Protein AF-A0A659UC24-F1 (afdb_monomer_lite)

Sequence (117 aa):
VIEDGWMHGRGAGDMKAGLSACLYALAALRGLGYQPAAKVFLQSVVEEECTGNGALACLQRGYRADAAFIPEPLEPRLMRAQVGPIWFRVEVDGDPQHASGAFSAGANAIEKAFLII

pLDDT: mean 94.52, std 7.43, range [55.47, 98.62]

Secondary structure (DSSP, 8-state):
-EETTEE-STTIIIIIIHHHHHHHHHHHHHHTT---SS-------S-TTTT-HHHHHHHHTT---S------S-SS------PPP---------B---TTS-TTSSB-HHHHHTTT-

Foldseek 3Di:
DQDPNDDDDVCCQPPVVQLVVVVVVQVVCVVVVHHDPDDDDRDDFPCPVPHCVRVVVCVVVPDDDPDDDRRHNPPPDDDPDDDDDDDDDDDFDKFDDDPPPPPVDIGDRVVVVVVVD

Structure (mmCIF, N/CA/C/O backbone):
data_AF-A0A659UC24-F1
#
_entry.id   AF-A0A659UC24-F1
#
loop_
_atom_site.group_PDB
_atom_site.id
_atom_site.type_symbol
_atom_site.label_atom_id
_atom_site.label_alt_id
_atom_site.label_comp_id
_atom_site.label_asym_id
_atom_site.label_entity_id
_atom_site.label_seq_id
_atom_site.pdbx_PDB_ins_code
_atom_site.Cartn_x
_atom_site.Cartn_y
_atom_site.Cartn_z
_atom_site.occupancy
_atom_site.B_iso_or_equiv
_atom_site.auth_seq_id
_atom_site.auth_comp_id
_atom_site.auth_asym_id
_atom_site.auth_atom_id
_atom_site.pdbx_PDB_model_num
ATOM 1 N N . VAL A 1 1 ? 8.080 15.967 11.675 1.00 94.31 1 VAL A N 1
ATOM 2 C CA . VAL A 1 1 ? 7.955 17.275 12.370 1.00 94.31 1 VAL A CA 1
ATOM 3 C C . VAL A 1 1 ? 6.479 17.587 12.537 1.00 94.31 1 VAL A C 1
ATOM 5 O O . VAL A 1 1 ? 5.712 17.141 11.692 1.00 94.31 1 VAL A O 1
ATOM 8 N N . ILE A 1 2 ? 6.081 18.256 13.621 1.00 97.31 2 ILE A N 1
ATOM 9 C CA . ILE A 1 2 ? 4.722 18.793 13.779 1.00 97.31 2 ILE A CA 1
ATOM 10 C C . ILE A 1 2 ? 4.821 20.310 13.645 1.00 97.31 2 ILE A C 1
ATOM 12 O O . ILE A 1 2 ? 5.577 20.917 14.399 1.00 97.31 2 ILE A O 1
ATOM 16 N N . GLU A 1 3 ? 4.100 20.895 12.697 1.00 97.94 3 GLU A N 1
ATOM 17 C CA . GLU A 1 3 ? 4.138 22.329 12.391 1.00 97.94 3 GLU A CA 1
ATOM 18 C C . GLU A 1 3 ? 2.755 22.772 11.904 1.00 97.94 3 GLU A C 1
ATOM 20 O O . GLU A 1 3 ? 2.127 22.062 11.126 1.00 97.94 3 GLU A O 1
ATOM 25 N N . ASP A 1 4 ? 2.232 23.882 12.432 1.00 96.81 4 ASP A N 1
ATOM 26 C CA . ASP A 1 4 ? 0.914 24.442 12.080 1.00 96.81 4 ASP A CA 1
ATOM 27 C C . ASP A 1 4 ? -0.252 23.433 12.075 1.00 96.81 4 ASP A C 1
ATOM 29 O O . ASP A 1 4 ? -1.167 23.489 11.254 1.00 96.81 4 ASP A O 1
ATOM 33 N N . GLY A 1 5 ? -0.224 22.477 13.010 1.00 96.44 5 GLY A N 1
ATOM 34 C CA . GLY A 1 5 ? -1.240 21.424 13.120 1.00 96.44 5 GLY A CA 1
ATOM 35 C C . GLY A 1 5 ? -1.073 20.261 12.134 1.00 96.44 5 GLY A C 1
ATOM 36 O O . GLY A 1 5 ? -1.879 19.332 12.158 1.00 96.44 5 GLY A O 1
ATOM 37 N N . TRP A 1 6 ? -0.017 20.259 11.320 1.00 96.75 6 TRP A N 1
ATOM 38 C CA . TRP A 1 6 ? 0.310 19.201 10.368 1.00 96.75 6 TRP A CA 1
ATOM 39 C C . TRP A 1 6 ? 1.461 18.323 10.844 1.00 96.75 6 TRP A C 1
ATOM 41 O O . TRP A 1 6 ? 2.429 18.784 11.447 1.00 96.75 6 TRP A O 1
ATOM 51 N N . MET A 1 7 ? 1.368 17.026 10.538 1.00 97.19 7 MET A N 1
ATOM 52 C CA . MET A 1 7 ? 2.441 16.062 10.762 1.00 97.19 7 MET A CA 1
ATOM 53 C C . MET A 1 7 ? 3.180 15.760 9.460 1.00 97.19 7 MET A C 1
ATOM 55 O O . MET A 1 7 ? 2.629 15.180 8.529 1.00 97.19 7 MET A O 1
ATOM 59 N N . HIS A 1 8 ? 4.469 16.081 9.437 1.00 97.19 8 HIS A N 1
ATOM 60 C CA . HIS A 1 8 ? 5.357 15.870 8.301 1.00 97.19 8 HIS A CA 1
ATOM 61 C C . HIS A 1 8 ? 6.221 14.621 8.495 1.00 97.19 8 HIS A C 1
ATOM 63 O O . HIS A 1 8 ? 7.004 14.532 9.451 1.00 97.19 8 HIS A O 1
ATOM 69 N N . GLY A 1 9 ? 6.110 13.687 7.550 1.00 97.62 9 GLY A N 1
ATOM 70 C CA . GLY A 1 9 ? 6.937 12.487 7.443 1.00 97.62 9 GLY A CA 1
ATOM 71 C C . GLY A 1 9 ? 6.442 11.562 6.330 1.00 97.62 9 GLY A C 1
ATOM 72 O O . GLY A 1 9 ? 5.244 11.515 6.048 1.00 97.62 9 GLY A O 1
ATOM 73 N N . ARG A 1 10 ? 7.346 10.803 5.692 1.00 97.69 10 ARG A N 1
ATOM 74 C CA . ARG A 1 10 ? 6.949 9.798 4.692 1.00 97.69 10 ARG A CA 1
ATOM 75 C C . ARG A 1 10 ? 6.039 8.755 5.343 1.00 97.69 10 ARG A C 1
ATOM 77 O O . ARG A 1 10 ? 6.407 8.071 6.304 1.00 97.69 10 ARG A O 1
ATOM 84 N N . GLY A 1 11 ? 4.841 8.683 4.784 1.00 97.00 11 GLY A N 1
ATOM 85 C CA . GLY A 1 11 ? 3.746 7.839 5.218 1.00 97.00 11 GLY A CA 1
ATOM 86 C C . GLY A 1 11 ? 3.003 8.318 6.459 1.00 97.00 11 GLY A C 1
ATOM 87 O O . GLY A 1 11 ? 2.201 7.568 6.998 1.00 97.00 11 GLY A O 1
ATOM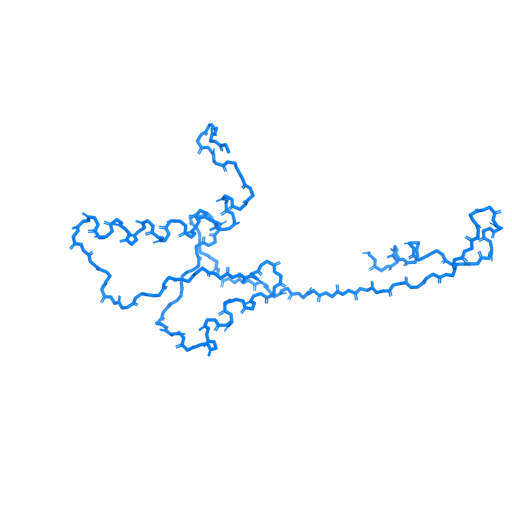 88 N N . ALA A 1 12 ? 3.251 9.552 6.920 1.00 97.06 12 ALA A N 1
ATOM 89 C CA . ALA A 1 12 ? 2.435 10.171 7.962 1.00 97.06 12 ALA A CA 1
ATOM 90 C C . ALA A 1 12 ? 0.963 10.231 7.528 1.00 97.06 12 ALA A C 1
ATOM 92 O O . ALA A 1 12 ? 0.110 9.799 8.288 1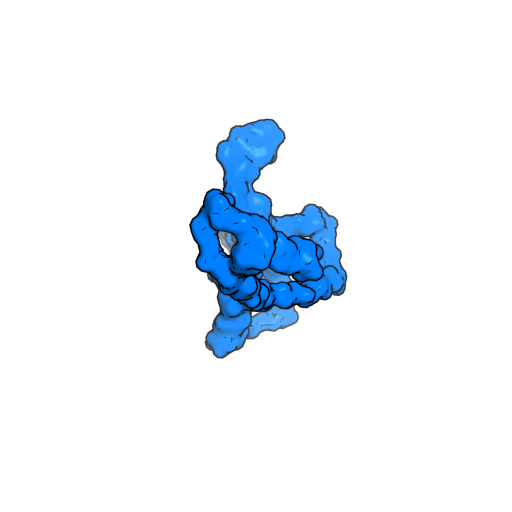.00 97.06 12 ALA A O 1
ATOM 93 N N . GLY A 1 13 ? 0.683 10.682 6.300 1.00 95.25 13 GLY A N 1
ATOM 94 C CA . GLY A 1 13 ? -0.649 10.576 5.695 1.00 95.25 13 GLY A CA 1
ATOM 95 C C . GLY A 1 13 ? -0.958 9.152 5.236 1.00 95.25 13 GLY A C 1
ATOM 96 O O . GLY A 1 13 ? -1.894 8.541 5.740 1.00 95.25 13 GLY A O 1
ATOM 97 N N . ASP A 1 14 ? -0.127 8.631 4.332 1.00 97.06 14 ASP A N 1
ATOM 98 C CA . ASP A 1 14 ? -0.354 7.375 3.609 1.00 97.06 14 ASP A CA 1
ATOM 99 C C . ASP A 1 14 ? 0.522 6.197 4.104 1.00 97.06 14 ASP A C 1
ATOM 101 O O . ASP A 1 14 ? 1.732 6.165 3.881 1.00 97.06 14 ASP A O 1
ATOM 105 N N . MET A 1 15 ? 0.000 5.219 4.844 1.00 96.38 15 MET A N 1
ATOM 106 C CA . MET A 1 15 ? -1.293 5.222 5.543 1.00 96.38 15 MET A CA 1
ATOM 107 C C . MET A 1 15 ? -1.126 5.104 7.070 1.00 96.38 15 MET A C 1
ATOM 109 O O . MET A 1 15 ? -2.014 4.628 7.785 1.00 96.38 15 MET A O 1
ATOM 113 N N . LYS A 1 16 ? 0.031 5.517 7.626 1.00 97.81 16 LYS A N 1
ATOM 114 C CA . LYS A 1 16 ? 0.342 5.313 9.060 1.00 97.81 16 LYS A CA 1
ATOM 115 C C . LYS A 1 16 ? -0.602 6.076 9.986 1.00 97.81 16 LYS A C 1
ATOM 117 O O . LYS A 1 16 ? -0.866 5.583 11.086 1.00 97.81 16 LYS A O 1
ATOM 122 N N . ALA A 1 17 ? -1.118 7.239 9.576 1.00 96.56 17 ALA A N 1
ATOM 123 C CA . ALA A 1 17 ? -2.160 7.934 10.333 1.00 96.56 17 ALA A CA 1
ATOM 124 C C . ALA A 1 17 ? -3.433 7.088 10.430 1.00 96.56 17 ALA A C 1
ATOM 126 O O . ALA A 1 17 ? -3.956 6.920 11.530 1.00 96.56 17 ALA A O 1
ATOM 127 N N . GLY A 1 18 ? -3.882 6.499 9.317 1.00 96.62 18 GLY A N 1
ATOM 128 C CA . GLY A 1 18 ? -5.038 5.605 9.283 1.00 96.62 18 GLY A CA 1
ATOM 129 C C . GLY A 1 18 ? -4.854 4.377 10.177 1.00 96.62 18 GLY A C 1
ATOM 130 O O . GLY A 1 18 ? -5.693 4.096 11.036 1.00 96.62 18 GLY A O 1
ATOM 131 N N . LEU A 1 19 ? -3.712 3.691 10.054 1.00 97.31 19 LEU A N 1
ATOM 132 C CA . LEU A 1 19 ? -3.372 2.546 10.909 1.00 97.31 19 LEU A CA 1
ATOM 133 C C . LEU A 1 19 ? -3.377 2.924 12.400 1.00 97.31 19 LEU A C 1
ATOM 135 O O . LEU A 1 19 ? -3.949 2.209 13.228 1.00 97.31 19 LEU A O 1
ATOM 139 N N . SER A 1 20 ? -2.772 4.065 12.738 1.00 97.38 20 SER A N 1
ATOM 140 C CA . SER A 1 20 ? -2.756 4.580 14.109 1.00 97.38 20 SER A CA 1
ATOM 141 C C . SER A 1 20 ? -4.172 4.901 14.593 1.00 97.38 20 SER A C 1
ATOM 143 O O . SER A 1 20 ? -4.533 4.513 15.701 1.00 97.38 20 SER A O 1
ATOM 145 N N . ALA A 1 21 ? -5.011 5.527 13.766 1.00 96.88 21 ALA A N 1
ATOM 146 C CA . ALA A 1 21 ? -6.394 5.842 14.114 1.00 96.88 21 ALA A CA 1
ATOM 147 C C . ALA A 1 21 ? -7.203 4.582 14.472 1.00 96.88 21 ALA A C 1
ATOM 149 O O . ALA A 1 21 ? -7.874 4.564 15.504 1.00 96.88 21 ALA A O 1
ATOM 150 N N . CYS A 1 22 ? -7.084 3.498 13.696 1.00 97.44 22 CYS A N 1
ATOM 151 C CA . CYS A 1 22 ? -7.727 2.220 14.022 1.00 97.44 22 CYS A CA 1
ATOM 152 C C . CYS A 1 22 ? -7.235 1.632 15.352 1.00 97.44 22 CYS A C 1
ATOM 154 O O . CYS A 1 22 ? -8.046 1.186 16.168 1.00 97.44 22 CYS A O 1
ATOM 156 N N . LEU A 1 23 ? -5.922 1.650 15.601 1.00 97.81 23 LEU A N 1
ATOM 157 C CA . LEU A 1 23 ? -5.352 1.153 16.854 1.00 97.81 23 LEU A CA 1
ATOM 158 C C . LEU A 1 23 ? -5.846 1.966 18.063 1.00 97.81 23 LEU A C 1
ATOM 160 O O . LEU A 1 23 ? -6.266 1.391 19.070 1.00 97.81 23 LEU A O 1
ATOM 164 N N . TYR A 1 24 ? -5.841 3.296 17.954 1.00 98.25 24 TYR A N 1
ATOM 165 C CA . TYR A 1 24 ? -6.286 4.185 19.025 1.00 98.25 24 TYR A CA 1
ATOM 166 C C . TYR A 1 24 ? -7.805 4.160 19.234 1.00 98.25 24 TYR A C 1
ATOM 168 O O . TYR A 1 24 ? -8.245 4.330 20.368 1.00 98.25 24 TYR A O 1
ATOM 176 N N . ALA A 1 25 ? -8.614 3.857 18.214 1.00 97.88 25 ALA A N 1
ATOM 177 C CA . ALA A 1 25 ? -10.049 3.621 18.387 1.00 97.88 25 ALA A CA 1
ATOM 178 C C . ALA A 1 25 ? -10.321 2.403 19.293 1.00 97.88 25 ALA A C 1
ATOM 180 O O . ALA A 1 25 ? -11.139 2.472 20.212 1.00 97.88 25 ALA A O 1
ATOM 181 N N . LEU A 1 26 ? -9.582 1.304 19.097 1.00 97.81 26 LEU A N 1
ATOM 182 C CA . LEU A 1 26 ? -9.667 0.125 19.968 1.00 97.81 26 LEU A CA 1
ATOM 183 C C . LEU A 1 26 ? -9.145 0.420 21.382 1.00 97.81 26 LEU A C 1
ATOM 185 O O . LEU A 1 26 ? -9.723 -0.049 22.366 1.00 97.81 26 LEU A O 1
ATOM 189 N N . ALA A 1 27 ? -8.076 1.213 21.497 1.00 98.25 27 ALA A N 1
ATOM 190 C CA . ALA A 1 27 ? -7.555 1.655 22.789 1.00 98.25 27 ALA A CA 1
ATOM 191 C C . ALA A 1 27 ? -8.557 2.549 23.541 1.00 98.25 27 ALA A C 1
ATOM 193 O O . ALA A 1 27 ? -8.727 2.385 24.747 1.00 98.25 27 ALA A O 1
ATOM 194 N N . ALA A 1 28 ? -9.261 3.441 22.839 1.00 98.50 28 ALA A N 1
ATOM 195 C CA . ALA A 1 28 ? -10.283 4.309 23.415 1.00 98.50 28 ALA A CA 1
ATOM 196 C C . ALA A 1 28 ? -11.478 3.508 23.951 1.00 98.50 28 ALA A C 1
ATOM 198 O O . ALA A 1 28 ? -11.894 3.734 25.086 1.00 98.50 28 ALA A O 1
ATOM 199 N N . LEU A 1 29 ? -11.976 2.519 23.194 1.00 98.06 29 LEU A N 1
ATOM 200 C CA . LEU A 1 29 ? -13.019 1.604 23.681 1.00 98.06 29 LEU A CA 1
ATOM 201 C C . LEU A 1 29 ? -12.598 0.922 24.983 1.00 98.06 29 LEU A C 1
ATOM 203 O O . LEU A 1 29 ? -13.348 0.939 25.959 1.00 98.06 29 LEU A O 1
ATOM 207 N N . ARG A 1 30 ? -11.369 0.395 25.017 1.00 97.88 30 ARG A N 1
ATOM 208 C CA . ARG A 1 30 ? -10.806 -0.218 26.223 1.00 97.88 30 ARG A CA 1
ATOM 209 C C . ARG A 1 30 ? -10.720 0.776 27.383 1.00 97.88 30 ARG A C 1
ATOM 211 O O . ARG A 1 30 ? -11.062 0.414 28.503 1.00 97.88 30 ARG A O 1
ATOM 218 N N . GLY A 1 31 ? -10.278 2.007 27.129 1.00 98.50 31 GLY A N 1
ATOM 219 C CA . GLY A 1 31 ? -10.175 3.064 28.142 1.00 98.50 31 GLY A CA 1
ATOM 220 C C . GLY A 1 31 ? -11.522 3.454 28.757 1.00 98.50 31 GLY A C 1
ATOM 221 O O . GLY A 1 31 ? -11.576 3.823 29.925 1.00 98.50 31 GLY A O 1
ATOM 222 N N . LEU A 1 32 ? -12.611 3.303 28.002 1.00 98.38 32 LEU A N 1
ATOM 223 C CA . LEU A 1 32 ? -13.984 3.498 28.471 1.00 98.38 32 LEU A CA 1
ATOM 224 C C . LEU A 1 32 ? -14.574 2.262 29.180 1.00 98.38 32 LEU A C 1
ATOM 226 O O . LEU A 1 32 ? -15.736 2.287 29.578 1.00 98.38 32 LEU A O 1
ATOM 230 N N . GLY A 1 33 ? -13.806 1.177 29.328 1.00 98.38 33 GLY A N 1
ATOM 231 C CA . GLY A 1 33 ? -14.279 -0.082 29.911 1.00 98.38 33 GLY A C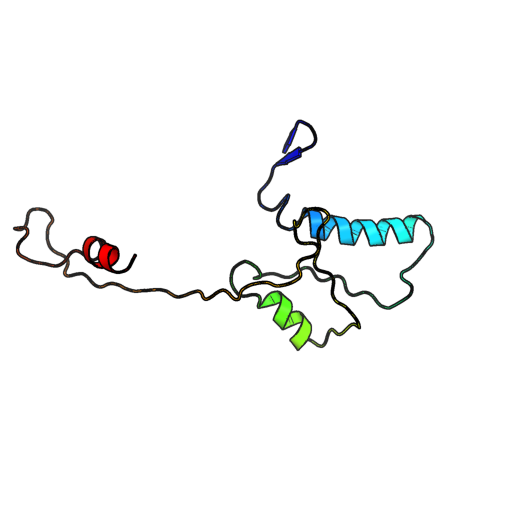A 1
ATOM 232 C C . GLY A 1 33 ? -15.128 -0.936 28.963 1.00 98.38 33 GLY A C 1
ATOM 233 O O . GLY A 1 33 ? -15.766 -1.887 29.411 1.00 98.38 33 GLY A O 1
ATOM 234 N N . TYR A 1 34 ? -15.135 -0.626 27.664 1.00 98.44 34 TYR A N 1
ATOM 235 C CA . TYR A 1 34 ? -15.846 -1.393 26.642 1.00 98.44 34 TYR A CA 1
ATOM 236 C C . TYR A 1 34 ? -14.908 -2.314 25.856 1.00 98.44 34 TYR A C 1
ATOM 238 O O . TYR A 1 34 ? -13.682 -2.190 25.865 1.00 98.44 34 TYR A O 1
ATOM 246 N N . GLN A 1 35 ? -15.518 -3.234 25.117 1.00 97.44 35 GLN A N 1
ATOM 247 C CA . GLN A 1 35 ? -14.856 -4.088 24.138 1.00 97.44 35 GLN A CA 1
ATOM 248 C C . GLN A 1 35 ? -15.649 -4.082 22.824 1.00 97.44 35 GLN A C 1
ATOM 250 O O . GLN A 1 35 ? -16.842 -3.763 22.842 1.00 97.44 35 GLN A O 1
ATOM 255 N N . PRO A 1 36 ? -15.028 -4.439 21.686 1.00 97.19 36 PRO A N 1
ATOM 256 C CA . PRO A 1 36 ? -15.765 -4.649 20.447 1.00 97.19 36 PRO A CA 1
ATOM 257 C C . PRO A 1 36 ? -16.905 -5.659 20.633 1.00 97.19 36 PRO A C 1
ATOM 259 O O . PRO A 1 36 ? -16.742 -6.673 21.310 1.00 97.19 36 PRO A O 1
ATOM 262 N N . ALA A 1 37 ? -18.047 -5.402 19.995 1.00 96.62 37 ALA A N 1
ATOM 263 C CA . ALA A 1 37 ? -19.220 -6.278 20.066 1.00 96.62 37 ALA A CA 1
ATOM 264 C C . ALA A 1 37 ? -19.048 -7.609 19.302 1.00 96.62 37 ALA A C 1
ATOM 266 O O . ALA A 1 37 ? -19.906 -8.483 19.377 1.00 96.62 37 ALA A O 1
ATOM 267 N N . ALA A 1 38 ? -17.948 -7.762 18.560 1.00 96.69 38 ALA A N 1
ATOM 268 C CA . ALA A 1 38 ? -17.609 -8.945 17.782 1.00 96.69 38 ALA A CA 1
ATOM 269 C C . ALA A 1 38 ? -16.083 -9.112 17.688 1.00 96.69 38 ALA A C 1
ATOM 271 O O . ALA A 1 38 ? -15.312 -8.249 18.113 1.00 96.69 38 ALA A O 1
ATOM 272 N N . LYS A 1 39 ? -15.633 -10.229 17.110 1.00 97.56 39 LYS A N 1
ATOM 273 C CA . LYS A 1 39 ? -14.210 -10.490 16.869 1.00 97.56 39 LYS A CA 1
ATOM 274 C C . LYS A 1 39 ? -13.642 -9.476 15.871 1.00 97.56 39 LYS A C 1
ATOM 276 O O . LYS A 1 39 ? -14.171 -9.328 14.776 1.00 97.56 39 LYS A O 1
ATOM 281 N N . VAL A 1 40 ? -12.526 -8.842 16.225 1.00 97.81 40 VAL A N 1
ATOM 282 C CA . VAL A 1 40 ? -11.811 -7.889 15.364 1.00 97.81 40 VAL A CA 1
ATOM 283 C C . VAL A 1 40 ? -10.410 -8.415 15.069 1.00 97.81 40 VAL A C 1
ATOM 285 O O . VAL A 1 40 ? -9.699 -8.843 15.977 1.00 97.81 40 VAL A O 1
ATOM 288 N N . PHE A 1 41 ? -10.005 -8.351 13.801 1.00 98.00 41 PHE A N 1
ATOM 289 C CA . PHE A 1 41 ? -8.622 -8.549 13.379 1.00 98.00 41 PHE A CA 1
ATOM 290 C C . PHE A 1 41 ? -8.047 -7.199 12.960 1.00 98.00 41 PHE A C 1
ATOM 292 O O . PHE A 1 41 ? -8.562 -6.577 12.037 1.00 98.00 41 PHE A O 1
ATOM 299 N N . LEU A 1 42 ? -6.981 -6.756 13.624 1.00 97.50 42 LEU A N 1
ATOM 300 C CA . LEU A 1 42 ? -6.203 -5.603 13.179 1.00 97.50 42 LEU A CA 1
ATOM 301 C C . LEU A 1 42 ? -5.002 -6.117 12.384 1.00 97.50 42 LEU A C 1
ATOM 303 O O . LEU A 1 42 ? -4.203 -6.891 12.912 1.00 97.50 42 LEU A O 1
ATOM 307 N N . GLN A 1 43 ? -4.894 -5.716 11.120 1.00 98.12 43 GLN A N 1
ATOM 308 C CA . GLN A 1 43 ? -3.858 -6.187 10.205 1.00 98.12 43 GLN A CA 1
ATOM 309 C C . GLN A 1 43 ? -3.019 -5.001 9.731 1.00 98.12 43 GLN A C 1
ATOM 311 O O . GLN A 1 43 ? -3.539 -4.074 9.122 1.00 98.12 43 GLN A O 1
ATOM 316 N N . SER A 1 44 ? -1.719 -5.045 10.021 1.00 97.56 44 SER A N 1
ATOM 317 C CA . SER A 1 44 ? -0.716 -4.181 9.399 1.00 97.56 44 SER A CA 1
ATOM 318 C C . SER A 1 44 ? 0.031 -5.034 8.388 1.00 97.56 44 SER A C 1
ATOM 320 O O . SER A 1 44 ? 0.683 -6.004 8.777 1.00 97.56 44 SER A O 1
ATOM 322 N N . VAL A 1 45 ? -0.085 -4.700 7.108 1.00 98.06 45 VAL A N 1
ATOM 323 C CA . VAL A 1 45 ? 0.472 -5.501 6.014 1.00 98.06 45 VAL A CA 1
ATOM 324 C C . VAL A 1 45 ? 1.576 -4.746 5.284 1.00 98.06 45 VAL A C 1
ATOM 326 O O . VAL A 1 45 ? 1.679 -3.526 5.372 1.00 98.06 45 VAL A O 1
ATOM 329 N N . VAL A 1 46 ? 2.427 -5.500 4.598 1.00 98.12 46 VAL A N 1
ATOM 330 C CA . VAL A 1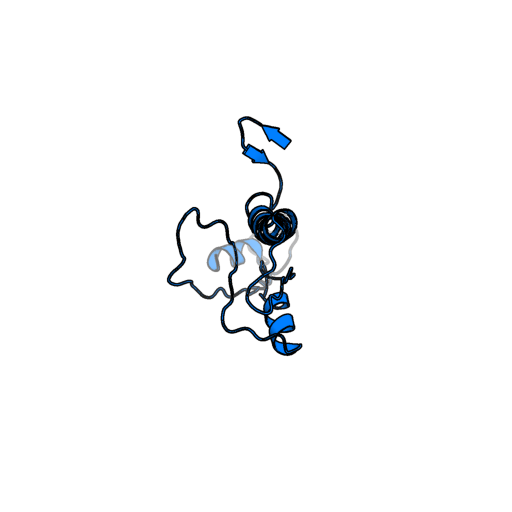 46 ? 3.462 -4.978 3.697 1.00 98.12 46 VAL A CA 1
ATOM 331 C C . VAL A 1 46 ? 2.983 -5.064 2.247 1.00 98.12 46 VAL A C 1
ATOM 333 O O . VAL A 1 46 ? 1.937 -5.655 1.976 1.00 98.12 46 VAL A O 1
ATOM 336 N N . GLU A 1 47 ? 3.792 -4.547 1.321 1.00 97.81 47 GLU A N 1
ATOM 337 C CA . GLU A 1 47 ? 3.651 -4.751 -0.128 1.00 97.81 47 GLU A CA 1
ATOM 338 C C . GLU A 1 47 ? 2.433 -4.092 -0.803 1.00 97.81 47 GLU A C 1
ATOM 340 O O . GLU A 1 47 ? 2.227 -4.324 -1.988 1.00 97.81 47 GLU A O 1
ATOM 345 N N . GLU A 1 48 ? 1.631 -3.276 -0.112 1.00 98.00 48 GLU A N 1
ATOM 346 C CA . GLU A 1 48 ? 0.479 -2.579 -0.723 1.00 98.00 48 GLU A CA 1
ATOM 347 C C . GLU A 1 48 ? 0.915 -1.724 -1.930 1.00 98.00 48 GLU A C 1
ATOM 349 O O . GLU A 1 48 ? 0.444 -1.955 -3.041 1.00 98.00 48 GLU A O 1
ATOM 354 N N . GLU A 1 49 ? 1.951 -0.906 -1.736 1.00 96.62 49 GLU A N 1
ATOM 355 C CA . GLU A 1 49 ? 2.496 0.071 -2.697 1.00 96.62 49 GLU A CA 1
ATOM 356 C C . GLU A 1 49 ? 3.130 -0.531 -3.969 1.00 96.62 49 GLU A C 1
ATOM 358 O O . GLU A 1 49 ? 3.600 0.193 -4.849 1.00 96.62 49 GLU A O 1
ATOM 363 N N . CYS A 1 50 ? 3.219 -1.860 -4.069 1.00 95.25 50 CYS A N 1
ATOM 364 C CA . CYS A 1 50 ? 3.873 -2.548 -5.187 1.00 95.25 50 CYS A CA 1
ATOM 365 C C . CYS A 1 50 ? 3.105 -3.765 -5.708 1.00 95.25 50 CYS A C 1
ATOM 367 O O . CYS A 1 50 ? 3.084 -3.984 -6.919 1.00 95.25 50 CYS A O 1
ATOM 369 N N . THR A 1 51 ? 2.496 -4.582 -4.840 1.00 96.69 51 THR A N 1
ATOM 370 C CA . THR A 1 51 ? 1.877 -5.853 -5.264 1.00 96.69 51 THR A CA 1
ATOM 371 C C . THR A 1 51 ? 0.545 -6.194 -4.596 1.00 96.69 51 THR A C 1
ATOM 373 O O . THR A 1 51 ? -0.238 -6.953 -5.164 1.00 96.69 51 THR A O 1
ATOM 376 N N . GLY A 1 52 ? 0.277 -5.701 -3.386 1.00 97.31 52 GLY A N 1
ATOM 377 C CA . GLY A 1 52 ? -0.859 -6.113 -2.554 1.00 97.31 52 GLY A CA 1
ATOM 378 C C . GLY A 1 52 ? -0.694 -7.481 -1.870 1.00 97.31 52 GLY A C 1
ATOM 379 O O . GLY A 1 52 ? -1.616 -7.960 -1.201 1.00 97.31 52 GLY A O 1
ATOM 380 N N . ASN A 1 53 ? 0.473 -8.127 -1.987 1.00 98.44 53 ASN A N 1
ATOM 381 C CA . ASN A 1 53 ? 0.677 -9.498 -1.506 1.00 98.44 53 ASN A CA 1
ATOM 382 C C . ASN A 1 53 ? 0.522 -9.656 0.012 1.00 98.44 53 ASN A C 1
ATOM 384 O O . ASN A 1 53 ? 0.092 -10.715 0.468 1.00 98.44 53 ASN A O 1
ATOM 388 N N . GLY A 1 54 ? 0.822 -8.627 0.810 1.00 98.50 54 GLY A N 1
ATOM 389 C CA . GLY A 1 54 ? 0.634 -8.692 2.261 1.00 98.50 54 GLY A CA 1
ATOM 390 C C . GLY A 1 54 ? -0.835 -8.863 2.659 1.00 98.50 54 GLY A C 1
ATOM 391 O O . GLY A 1 54 ? -1.150 -9.699 3.507 1.00 98.50 54 GLY A O 1
ATOM 392 N N . ALA A 1 55 ? -1.746 -8.138 2.002 1.00 98.25 55 ALA A N 1
ATOM 393 C CA . ALA A 1 55 ? -3.186 -8.287 2.216 1.00 98.25 55 ALA A CA 1
ATOM 394 C C . ALA A 1 55 ? -3.680 -9.671 1.760 1.00 98.25 55 ALA A C 1
ATOM 396 O O . ALA A 1 55 ? -4.403 -10.357 2.492 1.00 98.25 55 ALA A O 1
ATOM 397 N N . LEU A 1 56 ? -3.227 -10.130 0.587 1.00 98.44 56 LEU A N 1
ATOM 398 C CA . LEU A 1 56 ? -3.554 -11.463 0.075 1.00 98.44 56 LEU A CA 1
ATOM 399 C C . LEU A 1 56 ? -3.069 -12.575 1.019 1.00 98.44 56 LEU A C 1
ATOM 401 O O . LEU A 1 56 ? -3.811 -13.524 1.287 1.00 98.44 56 LEU A O 1
ATOM 405 N N . ALA A 1 57 ? -1.868 -12.443 1.583 1.00 98.62 57 ALA A N 1
ATOM 406 C CA . ALA A 1 57 ? -1.301 -13.410 2.518 1.00 98.62 57 ALA A CA 1
ATOM 407 C C . ALA A 1 57 ? -2.149 -13.553 3.795 1.00 98.62 57 ALA A C 1
ATOM 409 O O . ALA A 1 57 ? -2.331 -14.669 4.288 1.00 98.62 57 ALA A O 1
ATOM 410 N N . CYS A 1 58 ? -2.737 -12.467 4.313 1.00 98.56 58 CYS A N 1
ATOM 411 C CA . CYS A 1 58 ? -3.674 -12.540 5.439 1.00 98.56 58 CYS A CA 1
ATOM 412 C C . CYS A 1 58 ? -4.905 -13.399 5.106 1.00 98.56 58 CYS A C 1
ATOM 414 O O . CYS A 1 58 ? -5.324 -14.237 5.913 1.00 98.56 58 CYS A O 1
ATOM 416 N N . LEU A 1 59 ? -5.459 -13.246 3.902 1.00 98.25 59 LEU A N 1
ATOM 417 C CA . LEU A 1 59 ? -6.579 -14.065 3.445 1.00 98.25 59 LEU A CA 1
ATOM 418 C C . LEU A 1 59 ? -6.161 -15.525 3.229 1.00 98.25 59 LEU A C 1
ATOM 420 O O . LEU A 1 59 ? -6.885 -16.430 3.653 1.00 98.25 59 LEU A O 1
ATOM 424 N N . GLN A 1 60 ? -4.995 -15.778 2.636 1.00 98.50 60 GLN A N 1
ATOM 425 C CA . GLN A 1 60 ? -4.465 -17.133 2.440 1.00 98.50 60 GLN A CA 1
ATOM 426 C C . GLN A 1 60 ? -4.169 -17.843 3.766 1.00 98.50 60 GLN A C 1
ATOM 428 O O . GLN A 1 60 ? -4.400 -19.044 3.888 1.00 98.50 60 GLN A O 1
ATOM 433 N N . ARG A 1 61 ? -3.738 -17.103 4.794 1.00 98.31 61 ARG A N 1
ATOM 434 C CA . ARG A 1 61 ? -3.524 -17.630 6.150 1.00 98.31 61 ARG A CA 1
ATOM 435 C C . ARG A 1 61 ? -4.822 -18.059 6.847 1.00 98.31 61 ARG A C 1
ATOM 437 O O . ARG A 1 61 ? -4.753 -18.805 7.820 1.00 98.31 61 ARG A O 1
ATOM 444 N N . GLY A 1 62 ? -5.981 -17.610 6.360 1.00 98.44 62 GLY A N 1
ATOM 445 C CA . GLY A 1 62 ? -7.302 -18.022 6.845 1.00 98.44 62 GLY A CA 1
ATOM 446 C C . GLY A 1 62 ? -8.056 -16.976 7.670 1.00 98.44 62 GLY A C 1
ATOM 447 O O . GLY A 1 62 ? -9.105 -17.295 8.225 1.00 98.44 62 GLY A O 1
ATOM 448 N N . TYR A 1 63 ? -7.579 -15.728 7.755 1.00 98.44 63 TYR A N 1
ATOM 449 C CA . TYR A 1 63 ? -8.332 -14.667 8.433 1.00 98.44 63 TYR A CA 1
ATOM 450 C C . TYR A 1 63 ? -9.603 -14.310 7.647 1.00 98.44 63 TYR A C 1
ATOM 452 O O . TYR A 1 63 ? -9.547 -14.079 6.438 1.00 98.44 63 TYR A O 1
ATOM 460 N N . ARG A 1 64 ? -10.757 -14.285 8.321 1.00 98.00 64 ARG A N 1
ATOM 461 C CA . ARG A 1 64 ? -12.078 -13.975 7.746 1.00 98.00 64 ARG A CA 1
ATOM 462 C C . ARG A 1 64 ? -12.893 -13.135 8.724 1.00 98.00 64 ARG A C 1
ATOM 464 O O . ARG A 1 64 ? -12.809 -13.368 9.927 1.00 98.00 64 ARG A O 1
ATOM 471 N N . ALA A 1 65 ? -13.673 -12.199 8.199 1.00 98.06 65 ALA A N 1
ATOM 472 C CA . ALA A 1 65 ? -14.595 -11.342 8.940 1.00 98.06 65 ALA A CA 1
ATOM 473 C C . ALA A 1 65 ? -15.776 -10.963 8.032 1.00 98.06 65 ALA A C 1
ATOM 475 O O . ALA A 1 65 ? -15.666 -11.085 6.812 1.00 98.06 65 ALA A O 1
ATOM 476 N N . ASP A 1 66 ? -16.871 -10.481 8.621 1.00 98.44 66 ASP A N 1
ATOM 477 C CA . ASP A 1 66 ? -18.070 -10.062 7.876 1.00 98.44 66 ASP A CA 1
ATOM 478 C C . ASP A 1 66 ? -17.847 -8.775 7.065 1.00 98.44 66 ASP A C 1
ATOM 480 O O . ASP A 1 66 ? -18.556 -8.506 6.098 1.00 98.44 66 ASP A O 1
ATOM 484 N N . ALA A 1 67 ? -16.849 -7.977 7.453 1.00 97.62 67 ALA A N 1
ATOM 485 C CA . ALA A 1 67 ? -16.459 -6.750 6.777 1.00 97.62 67 ALA A CA 1
ATOM 486 C C . ALA A 1 67 ? -14.953 -6.487 6.929 1.00 97.62 67 ALA A C 1
ATOM 488 O O . ALA A 1 67 ? -14.311 -6.968 7.866 1.00 97.62 67 ALA A O 1
ATOM 489 N N . ALA A 1 68 ? -14.412 -5.675 6.019 1.00 97.31 68 ALA A N 1
ATOM 490 C CA . ALA A 1 68 ? -13.067 -5.119 6.093 1.00 97.31 68 ALA A CA 1
ATOM 491 C C . ALA A 1 68 ? -13.141 -3.588 6.008 1.00 97.31 68 ALA A C 1
ATOM 493 O O . ALA A 1 68 ? -13.939 -3.043 5.246 1.00 97.31 68 ALA A O 1
ATOM 494 N N . PHE A 1 69 ? -12.308 -2.905 6.790 1.00 96.56 69 PHE A N 1
ATOM 495 C CA . PHE A 1 69 ? -12.175 -1.451 6.783 1.00 96.56 69 PHE A CA 1
ATOM 496 C C . PHE A 1 69 ? -10.693 -1.093 6.673 1.00 96.56 69 PHE A C 1
ATOM 498 O O . PHE A 1 69 ? -9.902 -1.503 7.523 1.00 96.56 69 PHE A O 1
ATOM 505 N N . ILE A 1 70 ? -10.332 -0.358 5.622 1.00 97.38 70 ILE A N 1
ATOM 506 C CA . ILE A 1 70 ? -8.963 0.087 5.346 1.00 97.38 70 ILE A CA 1
ATOM 507 C C . ILE A 1 70 ? -8.978 1.623 5.393 1.00 97.38 70 ILE A C 1
ATOM 509 O O . ILE A 1 70 ? -9.622 2.238 4.540 1.00 97.38 70 ILE A O 1
ATOM 513 N N . PRO A 1 71 ? -8.355 2.254 6.405 1.00 95.94 71 PRO A N 1
ATOM 514 C CA . PRO A 1 71 ? -8.420 3.700 6.622 1.00 95.94 71 PRO A CA 1
ATOM 515 C C . PRO A 1 71 ? -7.432 4.465 5.725 1.00 95.94 71 PRO A C 1
ATOM 517 O O . PRO A 1 71 ? -6.560 5.174 6.230 1.00 95.94 71 PRO A O 1
ATOM 520 N N . GLU A 1 72 ? -7.558 4.312 4.406 1.00 97.12 72 GLU A N 1
ATOM 521 C CA . GLU A 1 72 ? -6.782 5.106 3.447 1.00 97.12 72 GLU A CA 1
ATOM 522 C C . GLU A 1 72 ? -7.093 6.607 3.571 1.00 97.12 72 GLU A C 1
ATOM 524 O O . GLU A 1 72 ? -8.203 6.975 3.983 1.00 97.12 72 GLU A O 1
ATOM 529 N N . PRO A 1 73 ? -6.152 7.504 3.214 1.00 95.31 73 PRO A N 1
ATOM 530 C CA . PRO A 1 73 ? -6.326 8.948 3.347 1.00 95.31 73 PRO A CA 1
ATOM 531 C C . PRO A 1 73 ? -7.296 9.513 2.288 1.00 95.31 73 PRO A C 1
ATOM 533 O O . PRO A 1 73 ? -6.908 10.219 1.362 1.00 95.31 73 PRO A O 1
ATOM 536 N N . LEU A 1 74 ? -8.594 9.233 2.442 1.00 91.00 74 LEU A N 1
ATOM 537 C CA . LEU A 1 74 ? -9.665 9.621 1.510 1.00 91.00 74 LEU A CA 1
ATOM 538 C C . LEU A 1 74 ? -10.382 10.935 1.881 1.00 91.00 74 LEU A C 1
ATOM 540 O O . LEU A 1 74 ? -11.350 11.316 1.214 1.00 91.00 74 LEU A O 1
ATOM 544 N N . GLU A 1 75 ? -9.917 11.631 2.926 1.00 84.94 75 GLU A N 1
ATOM 545 C CA . GLU A 1 75 ? -10.685 12.653 3.666 1.00 84.94 75 GLU A CA 1
ATOM 546 C C . GLU A 1 75 ? -11.997 12.041 4.248 1.00 84.94 75 GLU A C 1
ATOM 548 O O . GLU A 1 75 ? -12.069 10.815 4.357 1.00 84.94 75 GLU A O 1
ATOM 553 N N . PRO A 1 76 ? -13.048 12.784 4.677 1.00 87.69 76 PRO A N 1
ATOM 554 C CA . PRO A 1 76 ? -14.267 12.171 5.215 1.00 87.69 76 PRO A CA 1
ATOM 555 C C . PRO A 1 76 ? -15.173 11.655 4.082 1.00 87.69 76 PRO A C 1
ATOM 557 O O . PRO A 1 76 ? -16.332 12.051 3.950 1.00 87.69 76 PRO A O 1
ATOM 560 N N . ARG A 1 77 ? -14.626 10.793 3.220 1.00 94.12 77 ARG A N 1
ATOM 561 C CA . ARG A 1 77 ? -15.300 10.197 2.062 1.00 94.12 77 ARG A CA 1
ATOM 562 C C . ARG A 1 77 ? -15.076 8.692 2.032 1.00 94.12 77 ARG A C 1
ATOM 564 O O . ARG A 1 77 ? -14.101 8.175 2.564 1.00 94.12 77 ARG A O 1
ATOM 571 N N . LEU A 1 78 ? -15.986 7.998 1.355 1.00 94.69 78 LEU A N 1
ATOM 572 C CA . LEU A 1 78 ? -15.887 6.569 1.091 1.00 94.69 78 LEU A CA 1
ATOM 573 C C . LEU A 1 78 ? -15.577 6.341 -0.390 1.00 94.69 78 LEU A C 1
ATOM 575 O O . LEU A 1 78 ? -16.262 6.880 -1.264 1.00 94.69 78 LEU A O 1
ATOM 579 N N . MET A 1 79 ? -14.572 5.516 -0.675 1.00 95.69 79 MET A N 1
ATOM 580 C CA . MET A 1 79 ? -14.265 5.101 -2.040 1.00 95.69 79 MET A CA 1
ATOM 581 C C . MET A 1 79 ? -15.306 4.085 -2.523 1.00 95.69 79 MET A C 1
ATOM 583 O O . MET A 1 79 ? -15.483 3.029 -1.924 1.00 95.69 79 MET A O 1
ATOM 587 N N . ARG A 1 80 ? -16.014 4.413 -3.613 1.00 96.94 80 ARG A N 1
ATOM 588 C CA . ARG A 1 80 ? -17.047 3.540 -4.204 1.00 96.94 80 ARG A CA 1
ATOM 589 C C . ARG A 1 80 ? -16.489 2.568 -5.247 1.00 96.94 80 ARG A C 1
ATOM 591 O O . ARG A 1 80 ? -17.063 1.507 -5.457 1.00 96.94 80 ARG A O 1
ATOM 598 N N . ALA A 1 81 ? -15.419 2.956 -5.931 1.00 96.75 81 ALA A N 1
ATOM 599 C CA . ALA A 1 81 ? -14.765 2.171 -6.970 1.00 96.75 81 ALA A CA 1
ATOM 600 C C . ALA A 1 81 ? -13.288 2.568 -7.055 1.00 96.75 81 ALA A C 1
ATOM 602 O O . ALA A 1 81 ? -12.941 3.701 -6.724 1.00 96.75 81 ALA A O 1
ATOM 603 N N . GLN A 1 82 ? -12.454 1.647 -7.534 1.00 96.19 82 GLN A N 1
ATOM 604 C CA . GLN A 1 82 ? -11.020 1.837 -7.749 1.00 96.19 82 GLN A CA 1
ATOM 605 C C . GLN A 1 82 ? -10.590 1.162 -9.056 1.00 96.19 82 GLN A C 1
ATOM 607 O O . GLN A 1 82 ? -11.284 0.273 -9.556 1.00 96.19 82 GLN A O 1
ATOM 612 N N . VAL A 1 83 ? -9.448 1.576 -9.598 1.00 97.75 83 VAL A N 1
ATOM 613 C CA . VAL A 1 83 ? -8.822 0.932 -10.762 1.00 97.75 83 VAL A CA 1
ATOM 614 C C . VAL A 1 83 ? -7.880 -0.193 -10.328 1.00 97.75 83 VAL A C 1
ATOM 616 O O . VAL A 1 83 ? -7.452 -0.243 -9.177 1.00 97.75 83 VAL A O 1
ATOM 619 N N . GLY A 1 84 ? -7.549 -1.092 -11.257 1.00 96.12 84 GLY A N 1
ATOM 620 C CA . GLY A 1 84 ? -6.467 -2.060 -11.083 1.00 96.12 84 GLY A CA 1
ATOM 621 C C . GLY A 1 84 ? -5.163 -1.538 -11.703 1.00 96.12 84 GLY A C 1
ATOM 622 O O . GLY A 1 84 ? -5.197 -1.127 -12.864 1.00 96.12 84 GLY A O 1
ATOM 623 N N . PRO A 1 85 ? -4.029 -1.543 -10.980 1.00 94.88 85 PRO A N 1
ATOM 624 C CA . PRO A 1 85 ? -2.723 -1.224 -11.551 1.00 94.88 85 PRO A CA 1
ATOM 625 C C . PRO A 1 85 ? -2.043 -2.460 -12.167 1.00 94.88 85 PRO A C 1
ATOM 627 O O . PRO A 1 85 ? -2.260 -3.589 -11.730 1.00 94.88 85 PRO A O 1
ATOM 630 N N . ILE A 1 86 ? -1.174 -2.240 -13.160 1.00 96.19 86 ILE A N 1
ATOM 631 C CA . ILE A 1 86 ? -0.241 -3.245 -13.695 1.00 96.19 86 ILE A CA 1
ATOM 632 C C . ILE A 1 86 ? 1.157 -2.637 -13.687 1.00 96.19 86 ILE A C 1
ATOM 634 O O . ILE A 1 86 ? 1.363 -1.546 -14.216 1.00 96.19 86 ILE A O 1
ATOM 638 N N . TRP A 1 87 ? 2.116 -3.354 -13.107 1.00 96.69 87 TRP A N 1
ATOM 639 C CA . TRP A 1 87 ? 3.532 -3.016 -13.197 1.00 96.69 87 TRP A CA 1
ATOM 640 C C . TRP A 1 87 ? 4.196 -3.917 -14.234 1.00 96.69 87 TRP A C 1
ATOM 642 O O . TRP A 1 87 ? 4.031 -5.136 -14.209 1.00 96.69 87 TRP A O 1
ATOM 652 N N . PHE A 1 88 ? 4.957 -3.318 -15.144 1.00 96.44 88 PHE A N 1
ATOM 653 C CA . PHE A 1 88 ? 5.756 -4.027 -16.138 1.00 96.44 88 PHE A CA 1
ATOM 654 C C . PHE A 1 88 ? 7.095 -3.313 -16.329 1.00 96.44 88 PHE A C 1
ATOM 656 O O . PHE A 1 88 ? 7.234 -2.129 -16.024 1.00 96.44 88 PHE A O 1
ATOM 663 N N . ARG A 1 89 ? 8.093 -4.046 -16.822 1.00 97.12 89 ARG A N 1
ATOM 664 C CA . ARG A 1 89 ? 9.402 -3.502 -17.190 1.00 97.12 89 ARG A CA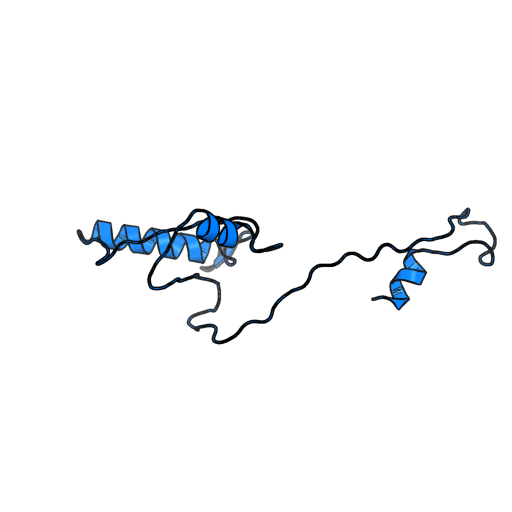 1
ATOM 665 C C . ARG A 1 89 ? 9.612 -3.703 -18.680 1.00 97.12 89 ARG A C 1
ATOM 667 O O . ARG A 1 89 ? 9.347 -4.787 -19.190 1.00 97.12 89 ARG A O 1
ATOM 674 N N . VAL A 1 90 ? 10.109 -2.665 -19.344 1.00 96.88 90 VAL A N 1
ATOM 675 C CA . VAL A 1 90 ? 10.586 -2.743 -20.725 1.00 96.88 90 VAL A CA 1
ATOM 676 C C . VAL A 1 90 ? 12.103 -2.683 -20.697 1.00 96.88 90 VAL A C 1
ATOM 678 O O . VAL A 1 90 ? 12.678 -1.763 -20.118 1.00 96.88 90 VAL A O 1
ATOM 681 N N . GLU A 1 91 ? 12.740 -3.673 -21.307 1.00 97.44 91 GLU A N 1
ATOM 682 C CA . GLU A 1 91 ? 14.185 -3.707 -21.505 1.00 97.44 91 GLU A CA 1
ATOM 683 C C . GLU A 1 91 ? 14.468 -3.310 -22.956 1.00 97.44 91 GLU A C 1
ATOM 685 O O . GLU A 1 91 ? 13.866 -3.852 -23.884 1.00 97.44 91 GLU A O 1
ATOM 690 N N . VAL A 1 92 ? 15.315 -2.294 -23.141 1.00 96.81 92 VAL A N 1
ATOM 691 C CA . VAL A 1 92 ? 15.619 -1.711 -24.452 1.00 96.81 92 VAL A CA 1
ATOM 692 C C . VAL A 1 92 ? 17.105 -1.858 -24.722 1.00 96.81 92 VAL A C 1
ATOM 694 O O . VAL A 1 92 ? 17.927 -1.236 -24.050 1.00 96.81 92 VAL A O 1
ATOM 697 N N . ASP A 1 93 ? 17.436 -2.633 -25.748 1.00 95.94 93 ASP A N 1
ATOM 698 C CA . ASP A 1 93 ? 18.822 -2.856 -26.135 1.00 95.94 93 ASP A CA 1
ATOM 699 C C . ASP A 1 93 ? 19.346 -1.777 -27.092 1.00 95.94 93 ASP A C 1
ATOM 701 O O . ASP A 1 93 ? 18.709 -1.368 -28.079 1.00 95.94 93 ASP A O 1
ATOM 705 N N . GLY A 1 94 ? 20.568 -1.340 -26.804 1.00 92.44 94 GLY A N 1
ATOM 706 C CA . GLY A 1 94 ? 21.382 -0.500 -27.673 1.00 92.44 94 GLY A CA 1
ATOM 707 C C . GLY A 1 94 ? 22.462 -1.3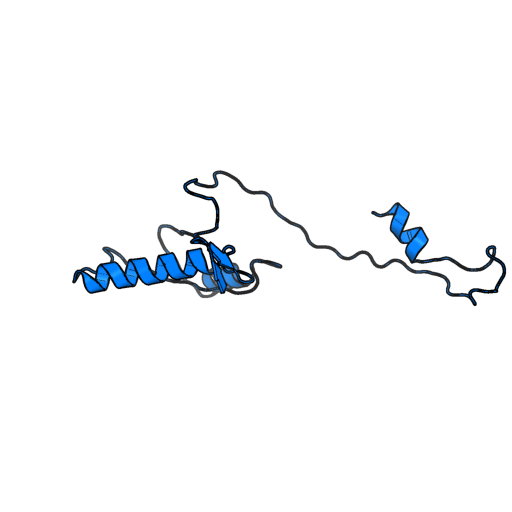03 -28.396 1.00 92.44 94 GLY A C 1
ATOM 708 O O . GLY A 1 94 ? 22.644 -2.492 -28.163 1.00 92.44 94 GLY A O 1
ATOM 709 N N . ASP A 1 95 ? 23.206 -0.616 -29.251 1.00 92.12 95 ASP A N 1
ATOM 710 C CA . ASP A 1 95 ? 24.475 -1.083 -29.808 1.00 92.12 95 ASP A CA 1
ATOM 711 C C . ASP A 1 95 ? 25.550 -0.061 -29.385 1.00 92.12 95 ASP A C 1
ATOM 713 O O . ASP A 1 95 ? 25.597 1.036 -29.957 1.00 92.12 95 ASP A O 1
ATOM 717 N N . PRO A 1 96 ? 26.306 -0.336 -28.299 1.00 90.25 96 PRO A N 1
ATOM 718 C CA . PRO A 1 96 ? 27.180 0.640 -27.658 1.00 90.25 96 PRO A CA 1
ATOM 719 C C . PRO A 1 96 ? 28.442 0.905 -28.484 1.00 90.25 96 PRO A C 1
ATOM 721 O O . PRO A 1 96 ? 29.171 -0.013 -28.848 1.00 90.25 96 PRO A O 1
ATOM 724 N N . GLN A 1 97 ? 28.744 2.184 -28.708 1.00 88.25 97 GLN A N 1
ATOM 725 C CA . GLN A 1 97 ? 29.917 2.651 -29.453 1.00 88.25 97 GLN A CA 1
ATOM 726 C C . GLN A 1 97 ? 30.634 3.775 -28.688 1.00 88.25 97 GLN A C 1
ATOM 728 O O . GLN A 1 97 ? 30.074 4.367 -27.762 1.00 88.25 97 GLN A O 1
ATOM 733 N N . HIS A 1 98 ? 31.885 4.085 -29.054 1.00 86.94 98 HIS A N 1
ATOM 734 C CA . HIS A 1 98 ? 32.597 5.227 -28.466 1.00 86.94 98 HIS A CA 1
ATOM 735 C C . HIS A 1 98 ? 31.853 6.532 -28.783 1.00 86.94 98 HIS A C 1
ATOM 737 O O . HIS A 1 98 ? 31.489 6.759 -29.932 1.00 86.94 98 HIS A O 1
ATOM 743 N N . ALA A 1 99 ? 31.687 7.422 -27.799 1.00 82.00 99 ALA A N 1
ATOM 744 C CA . ALA A 1 99 ? 30.909 8.656 -27.966 1.00 82.00 99 ALA A CA 1
ATOM 745 C C . ALA A 1 99 ? 31.464 9.613 -29.044 1.00 82.00 99 ALA A C 1
ATOM 747 O O . ALA A 1 99 ? 30.728 10.436 -29.574 1.00 82.00 99 ALA A O 1
ATOM 748 N N . SER A 1 100 ? 32.759 9.510 -29.372 1.00 79.25 100 SER A N 1
ATOM 749 C CA . SER A 1 100 ? 33.384 10.255 -30.480 1.00 79.25 100 SER A CA 1
ATOM 750 C C . SER A 1 100 ? 33.355 9.523 -31.830 1.00 79.25 100 SER A C 1
ATOM 752 O O . SER A 1 100 ? 33.869 10.057 -32.813 1.00 79.25 100 SER A O 1
ATOM 754 N N . GLY A 1 101 ? 32.864 8.281 -31.875 1.00 65.25 101 GLY A N 1
ATOM 755 C CA . GLY A 1 101 ? 32.630 7.551 -33.119 1.00 65.25 101 GLY A CA 1
ATOM 756 C C . GLY A 1 101 ? 31.517 8.230 -33.912 1.00 65.25 101 GLY A C 1
ATOM 757 O O . GLY A 1 101 ? 30.641 8.865 -33.332 1.00 65.25 101 GLY A O 1
ATOM 758 N N . ALA A 1 102 ? 31.571 8.157 -35.242 1.00 55.47 102 ALA A N 1
ATOM 759 C CA . ALA A 1 102 ? 30.572 8.800 -36.089 1.00 55.47 102 ALA A CA 1
ATOM 760 C C . ALA A 1 102 ? 29.151 8.376 -35.671 1.00 55.47 102 ALA A C 1
ATOM 762 O O . ALA A 1 102 ? 28.883 7.182 -35.552 1.00 55.47 102 ALA A O 1
ATOM 763 N N . PHE A 1 103 ? 28.242 9.349 -35.521 1.00 60.59 103 PHE A N 1
ATOM 764 C CA . PHE A 1 103 ? 26.817 9.184 -35.168 1.00 60.59 103 PHE A CA 1
ATOM 765 C C . PHE A 1 103 ? 26.016 8.249 -36.105 1.00 60.59 103 PHE A C 1
ATOM 767 O O . PHE A 1 103 ? 24.809 8.097 -35.952 1.00 60.59 103 PHE A O 1
ATOM 774 N N . SER A 1 104 ? 26.667 7.655 -37.106 1.00 66.25 104 SER A N 1
ATOM 775 C CA . SER A 1 104 ? 26.118 6.699 -38.063 1.00 66.25 104 SER A CA 1
ATOM 776 C C . SER A 1 104 ? 26.378 5.229 -37.704 1.00 66.25 104 SER A C 1
ATOM 778 O O . SER A 1 104 ? 25.884 4.356 -38.415 1.00 66.25 104 SER A O 1
ATOM 780 N N . ALA A 1 105 ? 27.148 4.934 -36.650 1.00 72.12 105 ALA A N 1
ATOM 781 C CA . ALA A 1 105 ? 27.394 3.576 -36.163 1.00 72.12 105 ALA A CA 1
ATOM 782 C C . ALA A 1 105 ? 26.875 3.413 -34.725 1.00 72.12 105 ALA A C 1
ATOM 784 O O . ALA A 1 105 ? 27.134 4.262 -33.873 1.00 72.12 105 ALA A O 1
ATOM 785 N N . GLY A 1 106 ? 26.175 2.310 -34.450 1.00 83.19 106 GLY A N 1
ATOM 786 C CA . GLY A 1 106 ? 25.590 2.020 -33.140 1.00 83.19 106 GLY A CA 1
ATOM 787 C C . GLY A 1 106 ? 24.125 2.425 -32.997 1.00 83.19 106 GLY A C 1
ATOM 788 O O . GLY A 1 106 ? 23.488 2.922 -33.927 1.00 83.19 106 GLY A O 1
ATOM 789 N N . ALA A 1 107 ? 23.573 2.185 -31.808 1.00 89.19 107 ALA A N 1
ATOM 790 C CA . ALA A 1 107 ? 22.186 2.499 -31.497 1.00 89.19 107 ALA A CA 1
ATOM 791 C C . ALA A 1 107 ? 22.029 2.872 -30.020 1.00 89.19 107 ALA A C 1
ATOM 793 O O . ALA A 1 107 ? 22.282 2.063 -29.127 1.00 89.19 107 ALA A O 1
ATOM 794 N N . ASN A 1 108 ? 21.576 4.093 -29.755 1.00 90.81 108 ASN A N 1
ATOM 795 C CA . ASN A 1 108 ? 21.404 4.587 -28.397 1.00 90.81 108 ASN A CA 1
ATOM 796 C C . ASN A 1 108 ? 20.108 4.033 -27.777 1.00 90.81 108 ASN A C 1
ATOM 798 O O . ASN A 1 108 ? 19.006 4.365 -28.214 1.00 90.81 108 ASN A O 1
ATOM 802 N N . ALA A 1 109 ? 20.233 3.191 -26.746 1.00 94.12 109 ALA A N 1
ATOM 803 C CA . ALA A 1 109 ? 19.087 2.613 -26.039 1.00 94.12 109 ALA A CA 1
ATOM 804 C C . ALA A 1 109 ? 18.171 3.681 -25.411 1.00 94.12 109 ALA A C 1
ATOM 806 O O . ALA A 1 109 ? 16.957 3.494 -25.369 1.00 94.12 109 ALA A O 1
ATOM 807 N N . ILE A 1 110 ? 18.733 4.812 -24.965 1.00 94.06 110 ILE A N 1
ATOM 808 C CA . ILE A 1 110 ? 17.972 5.907 -24.345 1.00 94.06 110 ILE A CA 1
ATOM 809 C C . ILE A 1 110 ? 17.089 6.596 -25.391 1.00 94.06 110 ILE A C 1
ATOM 811 O O . ILE A 1 110 ? 15.905 6.810 -25.150 1.00 94.06 110 ILE A O 1
ATOM 815 N N . GLU A 1 111 ? 17.633 6.881 -26.576 1.00 93.19 111 GLU A N 1
ATOM 816 C CA . GLU A 1 111 ? 16.858 7.472 -27.677 1.00 93.19 111 GLU A CA 1
ATOM 817 C C . GLU A 1 111 ? 15.769 6.519 -28.175 1.00 93.19 111 GLU A C 1
ATOM 819 O O . GLU A 1 111 ? 14.645 6.949 -28.423 1.00 93.19 111 GLU A O 1
ATOM 824 N N . LYS A 1 112 ? 16.060 5.212 -28.260 1.00 93.94 112 LYS A N 1
ATOM 825 C CA . LYS A 1 112 ? 15.037 4.201 -28.570 1.00 93.94 112 LYS A CA 1
ATOM 826 C C . LYS A 1 112 ? 13.920 4.178 -27.526 1.00 93.94 112 LYS A C 1
ATOM 828 O O . LYS A 1 112 ? 12.757 4.047 -27.896 1.00 93.94 112 LYS A O 1
ATOM 833 N N . ALA A 1 113 ? 14.257 4.312 -26.242 1.00 96.50 113 ALA A N 1
ATOM 834 C CA . ALA A 1 113 ? 13.277 4.308 -25.161 1.00 96.50 113 ALA A CA 1
ATOM 835 C C . ALA A 1 113 ? 12.306 5.500 -25.238 1.00 96.50 113 ALA A C 1
ATOM 837 O O . ALA A 1 113 ? 11.155 5.354 -24.835 1.00 96.50 113 ALA A O 1
ATOM 838 N N . PHE A 1 114 ? 12.709 6.639 -25.820 1.00 96.31 114 PHE A N 1
ATOM 839 C CA . PHE A 1 114 ? 11.805 7.780 -26.029 1.00 96.31 114 PHE A CA 1
ATOM 840 C C . PHE A 1 114 ? 10.623 7.479 -26.954 1.00 96.31 114 PHE A C 1
ATOM 842 O O . PHE A 1 114 ? 9.614 8.159 -26.855 1.00 96.31 114 PHE A O 1
ATOM 849 N N . LEU A 1 115 ? 10.713 6.480 -27.839 1.00 93.75 115 LEU A N 1
ATOM 850 C CA . LEU A 1 115 ? 9.582 6.079 -28.688 1.00 93.75 115 LEU A CA 1
ATOM 851 C C . LEU A 1 115 ? 8.562 5.191 -27.955 1.00 93.75 115 LEU A C 1
ATOM 853 O O . LEU A 1 115 ? 7.498 4.911 -28.502 1.00 93.75 115 LEU A O 1
ATOM 857 N N . ILE A 1 116 ? 8.912 4.698 -26.764 1.00 93.31 116 ILE A N 1
ATOM 858 C CA . ILE A 1 116 ? 8.096 3.778 -25.962 1.00 93.31 116 ILE A CA 1
ATOM 859 C C . ILE A 1 116 ? 7.361 4.526 -24.835 1.00 93.31 116 ILE A C 1
ATOM 861 O O . ILE A 1 116 ? 6.293 4.077 -24.419 1.00 93.31 116 ILE A O 1
ATOM 865 N N . ILE A 1 117 ? 7.936 5.634 -24.347 1.00 92.25 117 ILE A N 1
ATOM 866 C CA . ILE A 1 117 ? 7.364 6.533 -23.322 1.00 92.25 117 ILE A CA 1
ATOM 867 C C . ILE A 1 117 ? 6.372 7.497 -23.973 1.00 92.25 117 ILE A C 1
ATOM 869 O O . ILE A 1 117 ? 5.257 7.634 -23.422 1.00 92.25 117 ILE A O 1
#

Radius of gyration: 24.03 Å; chains: 1; bounding box: 53×42×68 Å